Protein AF-A0A3D5CCF5-F1 (afdb_monomer)

Foldseek 3Di:
DWDDPVVVVQQVVQVVDPDDGFDDADAFWRDDDPWAWWFKDDPRDGFWTWTTWGADVVVRTTDTDIDGHPVCPPPPRDIDTDGD

Nearest PDB structures (foldseek):
  5x1k-assembly2_B  TM=9.240E-01  e=2.220E-05  Sphingobium sp. SYK-6
  5x1i-assembly2_B  TM=9.083E-01  e=1.986E-05  Sphingobium sp. SYK-6
  5x1l-assembly2_C  TM=9.045E-01  e=2.220E-05  Sphingobium sp. SYK-6
  1yx2-assembly1_A  TM=7.842E-01  e=5.012E-01  Bacillus subtilis
  3ttg-assembly1_A  TM=7.110E-01  e=9.778E-01  Leptospirillum rubarum

Mean predicted aligned error: 2.15 Å

Structure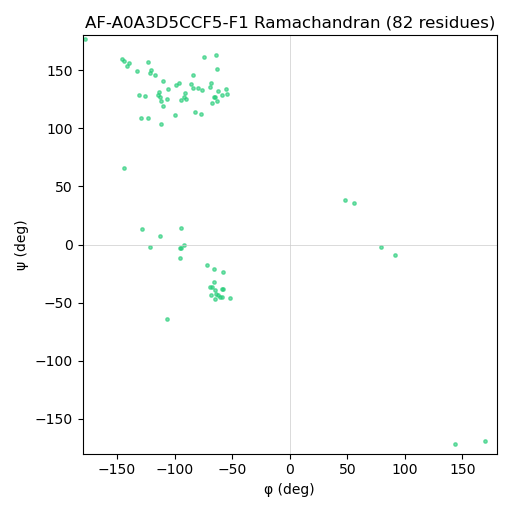 (mmCIF, N/CA/C/O backbone):
data_AF-A0A3D5CCF5-F1
#
_entry.id   AF-A0A3D5CCF5-F1
#
loop_
_atom_site.group_PDB
_atom_site.id
_atom_site.type_symbol
_atom_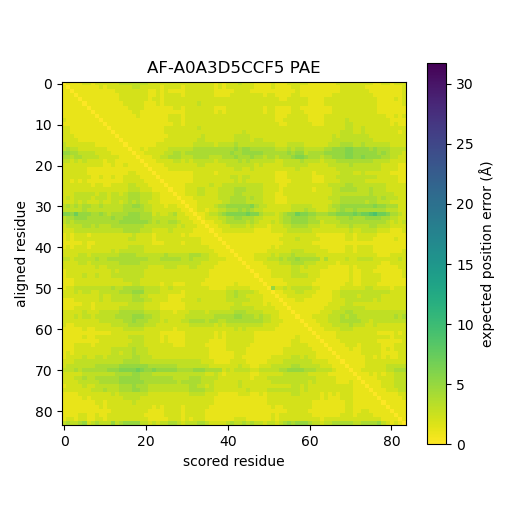site.label_atom_id
_atom_site.label_alt_id
_atom_site.label_comp_id
_atom_site.label_asym_id
_atom_site.label_entity_id
_atom_site.label_seq_id
_atom_site.pdbx_PDB_ins_code
_atom_site.Cartn_x
_atom_site.Cartn_y
_atom_site.Cartn_z
_atom_site.occupancy
_atom_site.B_iso_or_equiv
_atom_site.auth_seq_id
_atom_site.auth_comp_id
_atom_site.auth_asym_id
_atom_site.auth_atom_id
_atom_site.pdbx_PDB_model_num
ATOM 1 N N . LEU A 1 1 ? 2.418 2.500 -8.790 1.00 97.81 1 LEU A N 1
ATOM 2 C CA . LEU A 1 1 ? 1.133 1.773 -8.714 1.00 97.81 1 LEU A CA 1
ATOM 3 C C . LEU A 1 1 ? 0.071 2.731 -8.203 1.00 97.81 1 LEU A C 1
ATOM 5 O O . LEU A 1 1 ? 0.333 3.377 -7.196 1.00 97.81 1 LEU A O 1
ATOM 9 N N . ILE A 1 2 ? -1.069 2.854 -8.882 1.00 98.38 2 ILE A N 1
ATOM 10 C CA . ILE A 1 2 ? -2.247 3.573 -8.368 1.00 98.38 2 ILE A CA 1
ATOM 11 C C . ILE A 1 2 ? -3.133 2.523 -7.705 1.00 98.38 2 ILE A C 1
ATOM 13 O O . ILE A 1 2 ? -3.435 1.511 -8.330 1.00 98.38 2 ILE A O 1
ATOM 17 N N . TRP A 1 3 ? -3.474 2.719 -6.436 1.00 98.50 3 TRP A N 1
ATOM 18 C CA . TRP A 1 3 ? -4.254 1.746 -5.679 1.00 98.50 3 TRP A CA 1
ATOM 19 C C . TRP A 1 3 ? -5.742 1.948 -5.946 1.00 98.50 3 TRP A C 1
ATOM 21 O O . TRP A 1 3 ? -6.198 3.079 -6.124 1.00 98.50 3 TRP A O 1
ATOM 31 N N . ASN A 1 4 ? -6.497 0.851 -5.951 1.00 98.56 4 ASN A N 1
ATOM 32 C CA . ASN A 1 4 ? -7.940 0.905 -6.120 1.00 98.56 4 ASN A CA 1
ATOM 33 C C . ASN A 1 4 ? -8.584 1.630 -4.911 1.00 98.56 4 ASN A C 1
ATOM 35 O O . ASN A 1 4 ? -8.313 1.261 -3.763 1.00 98.56 4 ASN A O 1
ATOM 39 N N . PRO A 1 5 ? -9.416 2.666 -5.130 1.00 98.31 5 PRO A N 1
ATOM 40 C CA . PRO A 1 5 ? -10.014 3.437 -4.042 1.00 98.31 5 PRO A CA 1
ATOM 41 C C . PRO A 1 5 ? -10.987 2.620 -3.183 1.00 98.31 5 PRO A C 1
ATOM 43 O O . PRO A 1 5 ? -11.062 2.862 -1.977 1.00 98.31 5 PRO A O 1
ATOM 46 N N . ASP A 1 6 ? -11.690 1.644 -3.761 1.00 98.69 6 ASP A N 1
ATOM 47 C CA . ASP A 1 6 ? -12.622 0.785 -3.028 1.00 98.69 6 ASP A CA 1
ATOM 48 C C . ASP A 1 6 ? -11.873 -0.150 -2.073 1.00 98.69 6 ASP A C 1
ATOM 50 O O . ASP A 1 6 ? -12.314 -0.345 -0.938 1.00 98.69 6 ASP A O 1
ATOM 54 N N . ASP A 1 7 ? -10.700 -0.648 -2.476 1.00 98.62 7 ASP A N 1
AT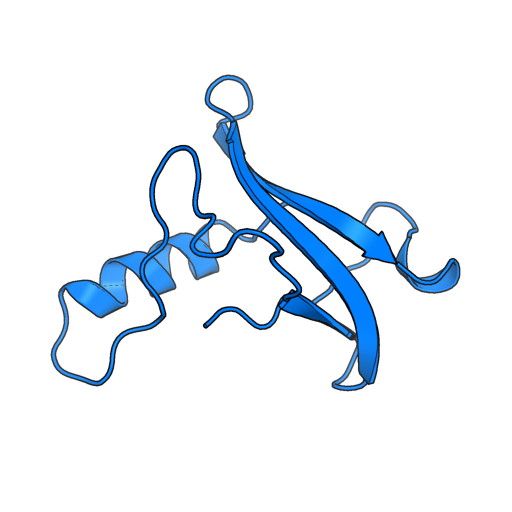OM 55 C CA . ASP A 1 7 ? -9.838 -1.478 -1.625 1.00 98.62 7 ASP A CA 1
ATOM 56 C C . ASP A 1 7 ? -9.240 -0.664 -0.471 1.00 98.62 7 ASP A C 1
ATOM 58 O O . ASP A 1 7 ? -9.253 -1.099 0.684 1.00 98.62 7 ASP A O 1
ATOM 62 N N . VAL A 1 8 ? -8.774 0.560 -0.748 1.00 98.38 8 VAL A N 1
ATOM 63 C CA . VAL A 1 8 ? -8.273 1.478 0.290 1.00 98.38 8 VAL A CA 1
ATOM 64 C C . VAL A 1 8 ? -9.390 1.837 1.277 1.00 98.38 8 VAL A C 1
ATOM 66 O O . VAL A 1 8 ? -9.177 1.818 2.494 1.00 98.38 8 VAL A O 1
ATOM 69 N N . ALA A 1 9 ? -10.596 2.119 0.778 1.00 98.19 9 ALA A N 1
ATOM 70 C CA . ALA A 1 9 ? -11.764 2.389 1.607 1.00 98.19 9 ALA A CA 1
ATOM 71 C C . ALA A 1 9 ? -12.183 1.160 2.427 1.00 98.19 9 ALA A C 1
ATOM 73 O O . ALA A 1 9 ? -12.540 1.303 3.596 1.00 98.19 9 ALA A O 1
ATOM 74 N N . ALA A 1 10 ? -12.116 -0.045 1.855 1.00 98.44 10 ALA A N 1
ATOM 75 C CA . ALA A 1 10 ? -12.396 -1.289 2.563 1.00 98.44 10 ALA A CA 1
ATOM 76 C C . ALA A 1 10 ? -11.387 -1.545 3.692 1.00 98.44 10 ALA A C 1
ATOM 78 O O . ALA A 1 10 ? -11.798 -1.884 4.804 1.00 98.44 10 ALA A O 1
ATOM 79 N N . ALA A 1 11 ? -10.094 -1.305 3.451 1.00 98.12 11 ALA A N 1
ATOM 80 C CA . ALA A 1 11 ? -9.061 -1.418 4.475 1.00 98.12 11 ALA A CA 1
ATOM 81 C C . ALA A 1 11 ? -9.313 -0.450 5.644 1.00 98.12 11 ALA A C 1
ATOM 83 O O . ALA A 1 11 ? -9.280 -0.868 6.800 1.00 98.12 11 ALA A O 1
ATOM 84 N N . GLN A 1 12 ? -9.648 0.814 5.363 1.00 97.75 12 GLN A N 1
ATOM 85 C CA . GLN A 1 12 ? -10.005 1.792 6.400 1.00 97.75 12 GLN A CA 1
ATOM 86 C C . GLN A 1 12 ? -11.287 1.418 7.148 1.00 97.75 12 GLN A C 1
ATOM 88 O O . GLN A 1 12 ? -11.317 1.436 8.377 1.00 97.75 12 GLN A O 1
ATOM 93 N N . ARG A 1 13 ? -12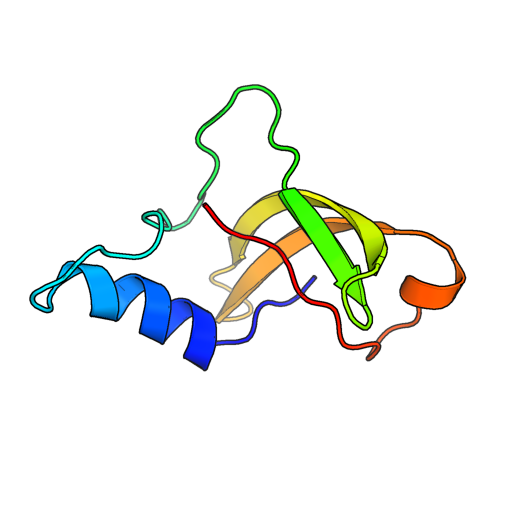.344 1.040 6.420 1.00 98.44 13 ARG A N 1
ATOM 94 C CA . ARG A 1 13 ? -13.629 0.635 7.003 1.00 98.44 13 ARG A CA 1
ATOM 95 C C . ARG A 1 13 ? -13.466 -0.543 7.962 1.00 98.44 13 ARG A C 1
ATOM 97 O O . ARG A 1 13 ? -14.078 -0.526 9.025 1.00 98.44 13 ARG A O 1
ATOM 104 N N . SER A 1 14 ? -12.592 -1.501 7.636 1.00 98.38 14 SER A N 1
ATOM 105 C CA . SER A 1 14 ? -12.341 -2.679 8.478 1.00 98.38 14 SER A CA 1
ATOM 106 C C . SER A 1 14 ? -11.879 -2.338 9.901 1.00 98.38 14 SER A C 1
ATOM 108 O O . SER A 1 14 ? -12.090 -3.126 10.815 1.00 98.38 14 SER A O 1
ATOM 110 N N . LEU A 1 15 ? -11.301 -1.150 10.120 1.00 98.19 15 LEU A N 1
ATOM 111 C CA . LEU A 1 15 ? -10.871 -0.677 11.442 1.00 98.19 15 LEU A CA 1
ATOM 112 C C . LEU A 1 15 ? -12.046 -0.305 12.359 1.00 98.19 15 LEU A C 1
ATOM 114 O O . LEU A 1 15 ? -11.860 -0.162 13.566 1.00 98.19 15 LEU A O 1
ATOM 118 N N . LEU A 1 16 ? -13.235 -0.100 11.787 1.00 98.31 16 LEU A N 1
ATOM 119 C CA . LEU A 1 16 ? -14.440 0.377 12.469 1.00 98.31 16 LEU A CA 1
ATOM 120 C C . LEU A 1 16 ? -15.544 -0.690 12.535 1.00 98.31 16 LEU A C 1
ATOM 122 O O . LEU A 1 16 ? -16.661 -0.399 12.961 1.00 98.31 16 LEU A O 1
ATOM 126 N N . GLU A 1 17 ? -15.240 -1.921 12.129 1.00 97.81 17 GLU A N 1
ATOM 127 C CA . GLU A 1 17 ? -16.162 -3.055 12.118 1.00 97.81 17 GLU A CA 1
ATOM 128 C C . GLU A 1 17 ? -15.617 -4.189 13.012 1.00 97.81 17 GLU A C 1
ATOM 130 O O . GLU A 1 17 ? -14.402 -4.323 13.169 1.00 97.81 17 GLU A O 1
ATOM 135 N N . PRO A 1 18 ? -16.473 -5.021 13.637 1.00 98.12 18 PRO A N 1
ATOM 136 C CA . PRO A 1 18 ? -16.002 -6.17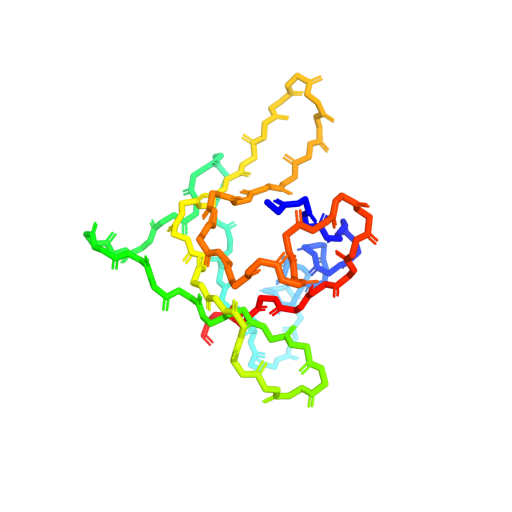1 14.405 1.00 98.12 18 PRO A CA 1
ATOM 137 C C . PRO A 1 18 ? -15.242 -7.178 13.527 1.00 98.12 18 PRO A C 1
ATOM 139 O O . PRO A 1 18 ? -15.748 -7.600 12.490 1.00 98.12 18 PRO A O 1
ATOM 142 N N . GLY A 1 19 ? -14.068 -7.633 13.974 1.00 97.38 19 GLY A N 1
ATOM 143 C CA . GLY A 1 19 ? -13.259 -8.626 13.261 1.00 97.38 19 GLY A CA 1
ATOM 144 C C . GLY A 1 19 ? -11.759 -8.360 13.377 1.00 97.38 19 GLY A C 1
ATOM 145 O O . GLY A 1 19 ? -11.334 -7.503 14.151 1.00 97.38 19 GLY A O 1
ATOM 146 N N . LEU A 1 20 ? -10.954 -9.114 12.620 1.00 97.69 20 LEU A N 1
ATOM 147 C CA . LEU A 1 20 ? -9.539 -8.797 12.412 1.00 97.69 20 LEU A CA 1
ATOM 148 C C . LEU A 1 20 ? -9.446 -7.748 11.289 1.00 97.69 20 LEU A C 1
ATOM 150 O O . LEU A 1 20 ? -9.808 -8.078 10.157 1.00 97.69 20 LEU A O 1
ATOM 154 N N . PRO A 1 21 ? -8.994 -6.512 11.564 1.00 98.00 21 PRO A N 1
ATOM 155 C CA . PRO A 1 21 ? -8.898 -5.483 10.538 1.00 98.00 21 PRO A CA 1
ATOM 156 C C . PRO A 1 21 ? -7.720 -5.723 9.590 1.00 98.00 21 PRO A C 1
ATOM 158 O O . PRO A 1 21 ? -6.745 -6.398 9.931 1.00 98.00 21 PRO A O 1
ATOM 161 N N . ALA A 1 22 ? -7.776 -5.083 8.423 1.00 98.19 22 ALA A N 1
ATOM 162 C CA . ALA A 1 22 ? -6.606 -4.910 7.575 1.00 98.19 22 ALA A CA 1
ATOM 163 C C .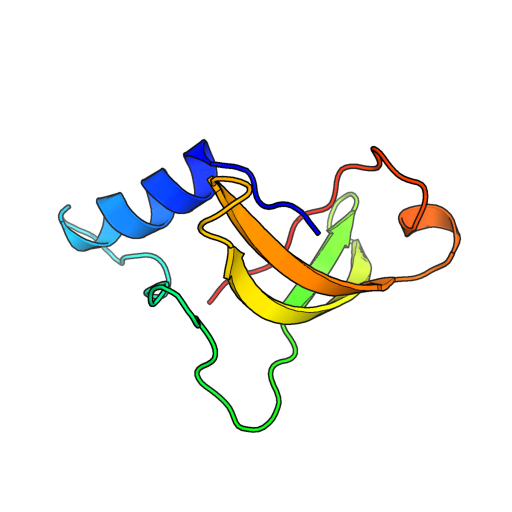 ALA A 1 22 ? -5.545 -4.042 8.277 1.00 98.19 22 ALA A C 1
ATOM 165 O O . ALA A 1 22 ? -5.821 -3.300 9.227 1.00 98.19 22 ALA A O 1
ATOM 166 N N . LYS A 1 23 ? -4.307 -4.088 7.779 1.00 97.75 23 LYS A N 1
ATOM 167 C CA . LYS A 1 23 ? -3.241 -3.207 8.263 1.00 97.75 23 LYS A CA 1
ATOM 168 C C . LYS A 1 23 ? -3.633 -1.734 8.066 1.00 97.75 23 LYS A C 1
ATOM 170 O O . LYS A 1 23 ? -3.965 -1.316 6.960 1.00 97.75 23 LYS A O 1
ATOM 175 N N . TYR A 1 24 ? -3.529 -0.930 9.130 1.00 97.56 24 TYR A N 1
ATOM 176 C CA . TYR A 1 24 ? -3.794 0.516 9.074 1.00 97.56 24 TYR A CA 1
ATOM 177 C C . TYR A 1 24 ? -2.954 1.209 7.988 1.00 97.56 24 TYR A C 1
ATOM 179 O O . TYR A 1 24 ? -1.726 1.044 7.966 1.00 97.56 24 TYR A O 1
ATOM 187 N N . ILE A 1 25 ? -3.627 1.993 7.138 1.00 97.94 25 ILE A N 1
ATOM 188 C CA . ILE A 1 25 ? -3.040 2.864 6.113 1.00 97.94 25 ILE A CA 1
ATOM 189 C C . ILE A 1 25 ? -3.017 4.291 6.666 1.00 97.94 25 ILE A C 1
ATOM 191 O O . ILE A 1 25 ? -4.067 4.904 6.837 1.00 97.94 25 ILE A O 1
ATOM 195 N N . ASP A 1 26 ? -1.829 4.827 6.939 1.00 96.62 26 ASP A N 1
ATOM 196 C CA . ASP A 1 26 ? -1.703 6.202 7.422 1.00 96.62 26 ASP A CA 1
ATOM 197 C C . ASP A 1 26 ? -1.655 7.205 6.264 1.00 96.62 26 ASP A C 1
ATOM 199 O O . ASP A 1 26 ? -0.982 6.982 5.252 1.00 96.62 26 ASP A O 1
ATOM 203 N N . PHE A 1 27 ? -2.354 8.329 6.414 1.00 96.25 27 PHE A N 1
ATOM 204 C CA . PHE A 1 27 ? -2.378 9.404 5.425 1.00 96.25 27 PHE A CA 1
ATOM 205 C C . PHE A 1 27 ? -1.538 10.592 5.923 1.00 96.25 27 PHE A C 1
ATOM 207 O O . PHE A 1 27 ? -1.706 11.020 7.061 1.00 96.25 27 PHE A O 1
ATOM 214 N N . PRO A 1 28 ? -0.664 11.186 5.086 1.00 96.38 28 PRO A N 1
ATOM 215 C CA . PRO A 1 28 ? -0.459 10.890 3.668 1.00 96.38 28 PRO A CA 1
ATOM 216 C C . PRO A 1 28 ? 0.635 9.842 3.402 1.00 96.38 28 PRO A C 1
ATOM 218 O O . PRO A 1 28 ? 0.918 9.562 2.242 1.00 96.38 28 PRO A O 1
ATOM 221 N N . LYS A 1 29 ? 1.295 9.299 4.430 1.00 95.94 29 LYS A N 1
ATOM 222 C CA . LYS A 1 29 ? 2.474 8.434 4.285 1.00 95.94 29 LYS A CA 1
ATOM 223 C C . LYS A 1 29 ? 2.284 7.146 5.077 1.00 95.94 29 LYS A C 1
ATOM 225 O O . LYS A 1 29 ? 2.394 7.162 6.295 1.00 95.94 29 LYS A O 1
ATOM 230 N N . ALA A 1 30 ? 2.093 6.024 4.391 1.00 96.81 30 ALA A N 1
ATOM 231 C CA . ALA A 1 30 ? 1.712 4.768 5.038 1.00 96.81 30 ALA A CA 1
ATOM 232 C C . ALA A 1 30 ? 2.894 3.844 5.378 1.00 96.81 30 ALA A C 1
ATOM 234 O O . ALA A 1 30 ? 2.689 2.668 5.681 1.00 96.81 30 ALA A O 1
ATOM 235 N N . ARG A 1 31 ? 4.138 4.343 5.336 1.00 93.75 31 ARG A N 1
ATOM 236 C CA . ARG A 1 31 ? 5.311 3.532 5.689 1.00 93.75 31 ARG A CA 1
ATOM 237 C C . ARG A 1 31 ? 5.346 3.210 7.179 1.00 93.75 31 ARG A C 1
ATOM 239 O O . ARG A 1 31 ? 5.199 4.098 8.009 1.00 93.75 31 ARG A O 1
ATOM 246 N N . TYR A 1 32 ? 5.651 1.958 7.510 1.00 94.06 32 TYR A N 1
ATOM 247 C CA . TYR A 1 32 ? 5.806 1.486 8.897 1.00 94.06 32 TYR A CA 1
ATOM 248 C C . TYR A 1 32 ? 7.126 0.739 9.151 1.00 94.06 32 TYR A C 1
ATOM 250 O O . TYR A 1 32 ? 7.299 0.106 10.189 1.00 94.06 32 TYR A O 1
ATOM 258 N N . GLY A 1 33 ? 8.075 0.827 8.218 1.00 91.50 33 GLY A N 1
ATOM 259 C CA . GLY A 1 33 ? 9.418 0.268 8.348 1.00 91.50 33 GLY A CA 1
ATOM 260 C C . GLY A 1 33 ? 10.466 1.160 7.685 1.00 91.50 33 GLY A C 1
ATOM 261 O O . GLY A 1 33 ? 10.150 1.959 6.796 1.00 91.50 33 GLY A O 1
ATOM 262 N N . LEU A 1 34 ? 11.730 1.014 8.108 1.00 92.12 34 LEU A N 1
ATOM 263 C CA . LEU A 1 34 ? 12.857 1.703 7.465 1.00 92.12 34 LEU A CA 1
ATOM 264 C C . LEU A 1 34 ? 12.945 1.312 5.988 1.00 92.12 34 LEU A C 1
ATOM 266 O O . LEU A 1 34 ? 13.046 2.181 5.127 1.00 92.12 34 LEU A O 1
ATOM 270 N N . TYR A 1 35 ? 12.823 0.014 5.715 1.00 93.06 35 TYR A N 1
ATOM 271 C CA . TYR A 1 35 ? 12.634 -0.550 4.387 1.00 93.06 35 TYR A CA 1
ATOM 272 C C . TYR A 1 35 ? 11.257 -1.190 4.339 1.00 93.06 35 TYR A C 1
ATOM 274 O O . TYR A 1 35 ? 10.909 -1.977 5.216 1.00 93.06 35 TYR A O 1
ATOM 282 N N . GLN A 1 36 ? 10.481 -0.826 3.331 1.00 94.56 36 GLN A N 1
ATOM 283 C CA . GLN A 1 36 ? 9.172 -1.401 3.084 1.00 94.56 36 GLN A CA 1
ATOM 284 C C . GLN A 1 36 ? 9.247 -2.176 1.777 1.00 94.56 36 GLN A C 1
ATOM 286 O O . GLN A 1 36 ? 9.846 -1.702 0.812 1.00 94.56 36 GLN A O 1
ATOM 291 N N . VAL A 1 37 ? 8.749 -3.408 1.830 1.00 97.06 37 VAL A N 1
ATOM 292 C CA . VAL A 1 37 ? 8.986 -4.458 0.838 1.00 97.06 37 VAL A CA 1
ATOM 293 C C . VAL A 1 37 ? 7.718 -5.292 0.685 1.00 97.06 37 VAL A C 1
ATOM 295 O O . VAL A 1 37 ? 7.666 -6.461 1.057 1.00 97.06 37 VAL A O 1
ATOM 298 N N . ASP A 1 38 ? 6.669 -4.661 0.168 1.00 98.19 38 ASP A N 1
ATOM 299 C CA . ASP A 1 38 ? 5.382 -5.320 -0.033 1.00 98.19 38 ASP A CA 1
ATOM 300 C C . ASP A 1 38 ? 5.396 -6.084 -1.361 1.00 98.19 38 ASP A C 1
ATOM 302 O O . ASP A 1 38 ? 5.860 -5.572 -2.385 1.00 98.19 38 ASP A O 1
ATOM 306 N N . ARG A 1 39 ? 4.900 -7.324 -1.358 1.00 98.56 39 ARG A N 1
ATOM 307 C CA . ARG A 1 39 ? 4.863 -8.169 -2.562 1.00 98.56 39 ARG A CA 1
ATOM 308 C C . ARG A 1 39 ? 3.876 -7.599 -3.576 1.00 98.56 39 ARG A C 1
ATOM 310 O O . ARG A 1 39 ? 2.776 -7.194 -3.201 1.00 98.56 39 ARG A O 1
ATOM 317 N N . VAL A 1 40 ? 4.249 -7.618 -4.853 1.00 98.81 40 VAL A N 1
ATOM 318 C CA . VAL A 1 40 ? 3.357 -7.295 -5.974 1.00 98.81 40 VAL A CA 1
ATOM 319 C C . VAL A 1 40 ? 3.126 -8.558 -6.789 1.00 98.81 40 VAL A C 1
ATOM 321 O O . VAL A 1 40 ? 4.095 -9.203 -7.191 1.00 98.81 40 VAL A O 1
ATOM 324 N N . LEU A 1 41 ? 1.861 -8.905 -7.022 1.00 98.75 41 LEU A N 1
ATOM 325 C CA . LEU A 1 41 ? 1.442 -10.169 -7.616 1.00 98.75 41 LEU A CA 1
ATOM 326 C C . LEU A 1 41 ? 0.631 -9.979 -8.904 1.00 98.75 41 LEU A C 1
ATOM 328 O O . LEU A 1 41 ? -0.165 -9.046 -9.005 1.00 98.75 41 LEU A O 1
ATOM 332 N N . ILE A 1 42 ? 0.767 -10.932 -9.828 1.00 98.38 42 ILE A N 1
ATOM 333 C CA . ILE A 1 42 ? -0.190 -11.217 -10.912 1.00 98.38 42 ILE A CA 1
ATOM 334 C C . ILE A 1 42 ? -0.540 -12.701 -10.818 1.00 98.38 42 ILE A C 1
ATOM 336 O O . ILE A 1 42 ? 0.360 -13.537 -10.731 1.00 98.38 42 ILE A O 1
ATOM 340 N N . ASP A 1 43 ? -1.832 -13.037 -10.778 1.00 96.44 43 ASP A N 1
ATOM 341 C CA . ASP A 1 43 ? -2.319 -14.423 -10.676 1.00 96.44 43 ASP A CA 1
ATOM 342 C C . ASP A 1 43 ? -1.614 -15.244 -9.575 1.00 96.44 43 ASP A C 1
ATOM 344 O O . ASP A 1 43 ? -1.271 -16.413 -9.752 1.00 96.44 43 ASP A O 1
ATOM 348 N N . GLY A 1 44 ? -1.331 -14.604 -8.434 1.00 96.75 44 GLY A N 1
ATOM 349 C CA . GLY A 1 44 ? -0.652 -15.213 -7.284 1.00 96.75 44 GLY A CA 1
ATOM 350 C C . GLY A 1 44 ? 0.875 -15.346 -7.390 1.00 96.75 44 GLY A C 1
ATOM 351 O O . GLY A 1 44 ? 1.502 -15.775 -6.421 1.00 96.75 44 GLY A O 1
ATOM 352 N N . HIS A 1 45 ? 1.485 -14.958 -8.511 1.00 97.94 45 HIS A N 1
ATOM 353 C CA . HIS A 1 45 ? 2.932 -15.011 -8.732 1.00 97.94 45 HIS A CA 1
ATOM 354 C C . HIS A 1 45 ? 3.592 -13.664 -8.439 1.00 97.94 45 HIS A C 1
ATOM 356 O O . HIS A 1 45 ? 3.065 -12.625 -8.826 1.00 97.94 45 HIS A O 1
ATOM 362 N N . ASP A 1 46 ? 4.762 -13.678 -7.795 1.00 98.44 46 ASP A N 1
ATOM 363 C CA . ASP A 1 46 ? 5.544 -12.468 -7.528 1.00 98.44 46 ASP A CA 1
ATOM 364 C C . ASP A 1 46 ? 6.089 -11.849 -8.819 1.00 98.44 46 ASP A C 1
ATOM 366 O O . ASP A 1 46 ? 6.857 -12.473 -9.551 1.00 98.44 46 ASP A O 1
ATOM 370 N N . VAL A 1 47 ? 5.726 -10.590 -9.061 1.00 98.56 47 VAL A N 1
ATOM 371 C CA . VAL A 1 47 ? 6.156 -9.799 -10.225 1.00 98.56 47 VAL A CA 1
ATOM 372 C C . VAL A 1 47 ? 6.891 -8.518 -9.834 1.00 98.56 47 VAL A C 1
ATOM 374 O O . VAL A 1 47 ? 7.347 -7.773 -10.702 1.00 98.56 47 VAL A O 1
ATOM 377 N N . GLY A 1 48 ? 7.031 -8.236 -8.539 1.00 98.44 48 GLY A N 1
ATOM 378 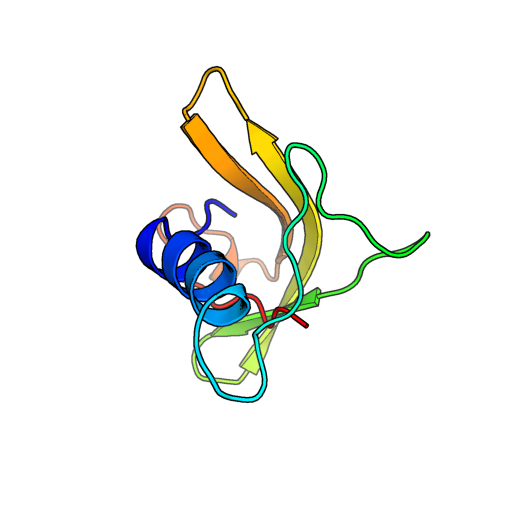C CA . GLY A 1 48 ? 7.761 -7.063 -8.083 1.00 98.44 48 GLY A CA 1
ATOM 379 C C . GLY A 1 48 ? 7.609 -6.752 -6.602 1.00 98.44 48 GLY A C 1
ATOM 380 O O . GLY A 1 48 ? 7.089 -7.545 -5.817 1.00 98.44 48 GLY A O 1
ATOM 381 N N . ILE A 1 49 ? 8.090 -5.565 -6.240 1.00 98.50 49 ILE A N 1
ATOM 382 C CA . ILE A 1 49 ? 8.099 -5.047 -4.872 1.00 98.50 49 ILE A CA 1
ATOM 383 C C . ILE A 1 49 ? 7.529 -3.629 -4.874 1.00 98.50 49 ILE A C 1
ATOM 385 O O . ILE A 1 49 ? 7.983 -2.773 -5.638 1.00 98.50 49 ILE A O 1
ATOM 389 N N . SER A 1 50 ? 6.555 -3.381 -4.001 1.00 98.31 50 SER A N 1
ATOM 390 C CA . SER A 1 50 ? 6.041 -2.057 -3.661 1.00 98.31 50 SER A CA 1
ATOM 391 C C . SER A 1 50 ? 6.812 -1.523 -2.453 1.00 98.31 50 SER A C 1
ATOM 393 O O . SER A 1 50 ? 6.941 -2.194 -1.430 1.00 98.31 50 SER A O 1
ATOM 395 N N . HIS A 1 51 ? 7.351 -0.313 -2.591 1.00 96.69 51 HIS A N 1
ATOM 396 C CA . HIS A 1 51 ? 8.293 0.275 -1.640 1.00 96.69 51 HIS A CA 1
ATOM 397 C C . HIS A 1 51 ? 7.657 1.370 -0.800 1.00 96.69 51 HIS A C 1
ATOM 399 O O . HIS A 1 51 ? 7.618 1.292 0.418 1.00 96.69 51 HIS A O 1
ATOM 405 N N . ASP A 1 52 ? 7.239 2.461 -1.431 1.00 95.56 52 ASP A N 1
ATOM 406 C CA . ASP A 1 52 ? 6.866 3.682 -0.726 1.00 95.56 52 ASP A CA 1
ATOM 407 C C . ASP A 1 52 ? 5.442 4.072 -1.085 1.00 95.56 52 ASP A C 1
ATOM 409 O O . ASP A 1 52 ? 5.205 4.467 -2.223 1.00 95.56 52 ASP A O 1
ATOM 413 N N . ALA A 1 53 ? 4.520 3.919 -0.132 1.00 97.25 53 ALA A N 1
ATOM 414 C CA . ALA A 1 53 ? 3.088 4.105 -0.321 1.00 97.25 53 ALA A CA 1
ATOM 415 C C . ALA A 1 53 ? 2.562 5.350 0.407 1.00 97.25 53 ALA A C 1
ATOM 417 O O . ALA A 1 53 ? 2.958 5.657 1.539 1.00 97.25 53 ALA A O 1
ATOM 418 N N . GLY A 1 54 ? 1.641 6.061 -0.235 1.00 97.69 54 GLY A N 1
ATOM 419 C CA . GLY A 1 54 ? 1.040 7.261 0.321 1.00 97.69 54 GLY A CA 1
ATOM 420 C C . GLY A 1 54 ? -0.036 7.882 -0.559 1.00 97.69 54 GLY A C 1
ATOM 421 O O . GLY A 1 54 ? -0.303 7.445 -1.675 1.00 97.69 54 GLY A O 1
ATOM 422 N N . TYR A 1 55 ? -0.642 8.936 -0.032 1.00 98.31 55 TYR A N 1
ATOM 423 C CA . TYR A 1 55 ? -1.681 9.708 -0.693 1.00 9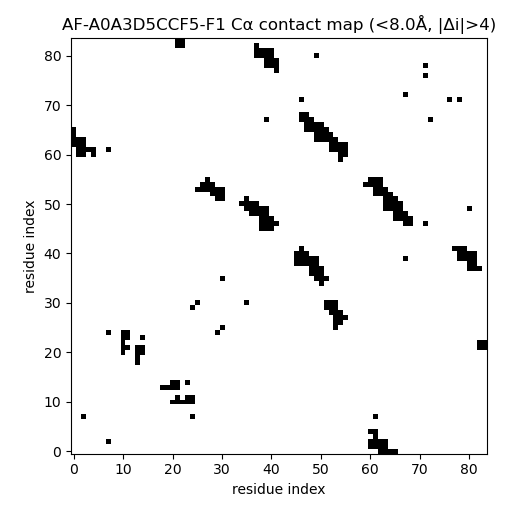8.31 55 TYR A CA 1
ATOM 424 C C . TYR A 1 55 ? -1.118 10.976 -1.331 1.00 98.31 55 TYR A C 1
ATOM 426 O O . TYR A 1 55 ? -0.329 11.699 -0.719 1.00 98.31 55 TYR A O 1
ATOM 434 N N . ILE A 1 56 ? -1.567 11.270 -2.549 1.00 97.94 56 ILE A N 1
ATOM 435 C CA . ILE A 1 56 ? -1.190 12.458 -3.312 1.00 97.94 56 ILE A CA 1
ATOM 436 C C . ILE A 1 56 ? -2.415 13.367 -3.419 1.00 97.94 56 ILE A C 1
ATOM 438 O O . ILE A 1 56 ? -3.307 13.121 -4.224 1.00 97.94 56 ILE A O 1
ATOM 442 N N . THR A 1 57 ? -2.447 14.447 -2.634 1.00 97.00 57 THR A N 1
ATOM 443 C CA . THR A 1 57 ? -3.616 15.343 -2.532 1.00 97.00 57 THR A CA 1
ATOM 444 C C . THR A 1 57 ? -4.039 15.973 -3.856 1.00 97.00 57 THR A C 1
ATOM 446 O O . THR A 1 57 ? -5.234 16.105 -4.098 1.00 97.00 57 THR A O 1
ATOM 449 N N . ASN A 1 58 ? -3.086 16.356 -4.709 1.00 97.12 58 ASN A N 1
ATOM 450 C CA . ASN A 1 58 ? -3.396 17.039 -5.970 1.00 97.12 58 ASN A CA 1
ATOM 451 C C . ASN A 1 58 ? -4.130 16.129 -6.963 1.00 97.12 58 ASN A C 1
ATOM 453 O O . ASN A 1 58 ? -5.023 16.592 -7.660 1.00 97.12 58 ASN A O 1
ATOM 457 N N . GLU A 1 59 ? -3.770 14.845 -6.985 1.00 96.94 59 GLU A N 1
ATOM 458 C CA . GLU A 1 59 ? -4.352 13.836 -7.879 1.00 96.94 59 GLU A CA 1
ATOM 459 C C . GLU A 1 59 ? -5.487 13.049 -7.211 1.00 96.94 59 GLU A C 1
ATOM 461 O O . GLU A 1 59 ? -6.210 12.313 -7.870 1.00 96.94 59 GLU A O 1
ATOM 466 N N . GLN A 1 60 ? -5.641 13.191 -5.891 1.00 97.12 60 GLN A N 1
ATOM 467 C CA . GLN A 1 60 ? -6.607 12.461 -5.070 1.00 97.12 60 GLN A CA 1
ATOM 468 C C . GLN A 1 60 ? -6.480 10.935 -5.187 1.00 97.12 60 GLN A C 1
ATOM 470 O O . GLN A 1 60 ? -7.466 10.205 -5.111 1.00 97.12 60 GLN A O 1
ATOM 475 N N . VAL A 1 61 ? -5.245 10.443 -5.322 1.00 98.00 61 VAL A N 1
ATOM 476 C CA . VAL A 1 61 ? -4.944 9.009 -5.424 1.00 98.00 61 VAL A CA 1
ATOM 477 C C . VAL A 1 61 ? -4.090 8.530 -4.262 1.00 98.00 61 VAL A C 1
ATOM 479 O O . VAL A 1 61 ? -3.199 9.238 -3.783 1.00 98.00 61 VAL A O 1
ATOM 482 N N . PHE A 1 62 ? -4.327 7.291 -3.843 1.00 98.50 62 PHE A N 1
ATOM 483 C CA . PHE A 1 62 ? -3.369 6.537 -3.047 1.00 98.50 62 PHE A CA 1
ATOM 484 C C . PHE A 1 62 ? -2.476 5.737 -3.998 1.00 98.50 62 PHE A C 1
ATOM 486 O O . PHE A 1 62 ? -2.964 5.089 -4.924 1.00 98.50 62 PHE A O 1
ATOM 493 N N . ALA A 1 63 ? -1.164 5.825 -3.827 1.00 98.25 63 ALA A N 1
ATOM 494 C CA . ALA A 1 63 ? -0.207 5.260 -4.762 1.00 98.25 63 ALA A CA 1
ATOM 495 C C . ALA A 1 63 ? 1.039 4.748 -4.047 1.00 98.25 63 ALA A C 1
ATOM 497 O O . ALA A 1 63 ? 1.363 5.179 -2.941 1.00 98.25 63 ALA A O 1
ATOM 498 N N . SER A 1 64 ? 1.776 3.864 -4.716 1.00 98.19 64 SER A N 1
ATOM 499 C CA . SER A 1 64 ? 3.107 3.456 -4.278 1.00 98.19 64 SER A CA 1
ATOM 500 C C . SER A 1 64 ? 4.156 3.473 -5.388 1.00 98.19 64 SER A C 1
ATOM 502 O O . SER A 1 64 ? 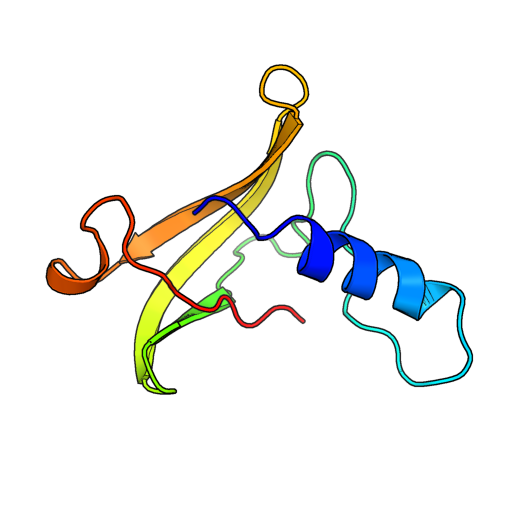3.855 3.239 -6.564 1.00 98.19 64 SER A O 1
ATOM 504 N N . LEU A 1 65 ? 5.409 3.740 -5.011 1.00 97.94 65 LEU A N 1
ATOM 505 C CA . LEU A 1 65 ? 6.582 3.487 -5.851 1.00 97.94 65 LEU A CA 1
ATOM 506 C C . LEU A 1 65 ? 6.891 1.991 -5.842 1.00 97.94 65 LEU A C 1
ATOM 508 O O . LEU A 1 65 ? 6.941 1.389 -4.772 1.00 97.94 65 LEU A O 1
ATOM 512 N N . ALA A 1 66 ? 7.130 1.403 -7.012 1.00 98.12 66 ALA A N 1
ATOM 513 C CA . ALA A 1 66 ? 7.370 -0.030 -7.144 1.00 98.12 66 ALA A CA 1
ATOM 514 C C . ALA A 1 66 ? 8.452 -0.333 -8.184 1.00 98.12 66 ALA A C 1
ATOM 516 O O . ALA A 1 66 ? 8.656 0.433 -9.126 1.00 98.12 66 ALA A O 1
ATOM 517 N N . SER A 1 67 ? 9.121 -1.470 -8.010 1.00 98.38 67 SER A N 1
ATOM 518 C CA . SER A 1 67 ? 9.991 -2.083 -9.016 1.00 98.38 67 SER A CA 1
ATOM 519 C C . SER A 1 67 ? 9.336 -3.376 -9.482 1.00 98.38 67 SER A C 1
ATOM 521 O O . SER A 1 67 ? 9.046 -4.234 -8.649 1.00 98.38 67 SER A O 1
ATOM 523 N N . LEU A 1 68 ? 9.096 -3.503 -10.786 1.00 98.50 68 LEU A N 1
ATOM 524 C CA . LEU A 1 68 ? 8.377 -4.624 -11.396 1.00 98.50 68 LEU A CA 1
ATOM 525 C C . LEU A 1 68 ? 9.246 -5.301 -12.460 1.00 98.50 68 LEU A C 1
ATOM 527 O O . LEU A 1 68 ? 10.152 -4.675 -13.016 1.00 98.50 68 LEU A O 1
ATOM 531 N N . VAL A 1 69 ? 8.955 -6.565 -12.762 1.00 98.06 69 VAL A N 1
ATOM 532 C CA . VAL A 1 69 ? 9.472 -7.222 -13.971 1.00 98.06 69 VAL A CA 1
ATOM 533 C C . VAL A 1 69 ? 8.926 -6.521 -15.227 1.00 98.06 69 VAL A C 1
ATOM 535 O O . VAL A 1 69 ? 7.822 -5.976 -15.167 1.00 98.06 69 VAL A O 1
ATOM 538 N N . PRO A 1 70 ? 9.657 -6.526 -16.361 1.00 97.12 70 PRO A N 1
ATOM 539 C CA . PRO A 1 70 ? 9.277 -5.762 -17.553 1.00 97.12 70 PRO A CA 1
ATOM 540 C C . PRO A 1 70 ? 7.841 -6.006 -18.028 1.00 97.12 70 PRO A C 1
ATOM 542 O O . PRO A 1 70 ? 7.103 -5.049 -18.230 1.00 97.12 70 PRO A O 1
ATOM 545 N N . ASP A 1 71 ? 7.416 -7.269 -18.100 1.00 94.00 71 ASP A N 1
ATOM 546 C CA . ASP A 1 71 ? 6.084 -7.641 -18.599 1.00 94.00 71 ASP A CA 1
ATOM 547 C C . ASP A 1 71 ? 4.936 -7.149 -17.698 1.00 94.00 71 ASP A C 1
ATOM 549 O O . ASP A 1 71 ? 3.808 -7.004 -18.155 1.00 94.00 71 ASP A O 1
ATOM 553 N N . ALA A 1 72 ? 5.217 -6.862 -16.422 1.00 97.00 72 ALA A N 1
ATOM 554 C CA . ALA A 1 72 ? 4.250 -6.314 -15.469 1.00 97.00 72 ALA A CA 1
ATOM 555 C C . ALA A 1 72 ? 4.298 -4.775 -15.379 1.00 97.00 72 ALA A C 1
ATOM 557 O O . ALA A 1 72 ? 3.527 -4.180 -14.626 1.00 97.00 72 ALA A O 1
ATOM 558 N N . ALA A 1 73 ? 5.222 -4.120 -16.093 1.00 96.88 73 ALA A N 1
ATOM 559 C CA . ALA A 1 73 ? 5.468 -2.680 -15.999 1.00 96.88 73 ALA A CA 1
ATOM 560 C C . ALA A 1 73 ? 4.721 -1.843 -17.054 1.00 96.88 73 ALA A C 1
ATOM 562 O O . ALA A 1 73 ? 4.800 -0.612 -17.014 1.00 96.88 73 ALA A O 1
ATOM 563 N N . GLU A 1 74 ? 3.989 -2.478 -17.972 1.00 97.12 74 GLU A N 1
ATOM 564 C CA . GLU A 1 74 ? 3.175 -1.780 -18.969 1.00 97.12 74 GLU A CA 1
ATOM 565 C C . GLU A 1 74 ? 2.021 -1.006 -18.299 1.00 97.12 74 GLU A C 1
ATOM 567 O O . GLU A 1 74 ? 1.249 -1.591 -17.526 1.00 97.12 74 GLU A O 1
ATOM 572 N N . PRO A 1 75 ? 1.853 0.304 -18.570 1.00 96.94 75 PRO A N 1
ATOM 573 C CA . PRO A 1 75 ? 0.759 1.089 -18.007 1.00 96.94 75 PRO A CA 1
ATOM 574 C C . PRO A 1 75 ? -0.617 0.482 -18.302 1.00 96.94 75 PRO A C 1
ATOM 576 O O . PRO A 1 75 ? -0.927 0.128 -19.436 1.00 96.94 75 PRO A O 1
ATOM 579 N N . GLY A 1 76 ? -1.465 0.410 -17.275 1.00 96.62 76 GLY A N 1
ATOM 580 C CA . GLY A 1 76 ? -2.789 -0.214 -17.362 1.00 96.62 76 GLY A CA 1
ATOM 581 C C . GLY A 1 76 ? -2.808 -1.700 -16.998 1.00 96.62 76 GLY A C 1
ATOM 582 O O . GLY A 1 76 ? -3.891 -2.247 -16.818 1.00 96.62 76 GLY A O 1
ATOM 583 N N . THR A 1 77 ? -1.645 -2.335 -16.822 1.00 97.94 77 THR A N 1
ATOM 584 C CA . THR A 1 77 ? -1.554 -3.681 -16.240 1.00 97.94 77 THR A CA 1
ATOM 585 C C . THR A 1 77 ? -2.060 -3.665 -14.800 1.00 97.94 77 THR A C 1
ATOM 587 O O . THR A 1 77 ? -1.561 -2.903 -13.967 1.00 97.94 77 THR A O 1
ATOM 590 N N . GLU A 1 78 ? -3.049 -4.505 -14.503 1.00 98.19 78 GLU A N 1
ATOM 591 C CA . GLU A 1 78 ? -3.546 -4.691 -13.143 1.00 98.19 78 GLU A CA 1
ATOM 592 C C . GLU A 1 78 ? -2.612 -5.620 -12.359 1.00 98.19 78 GLU A C 1
ATOM 594 O O . GLU A 1 78 ? -2.177 -6.659 -12.855 1.00 98.19 78 GLU A O 1
ATOM 599 N N . VAL A 1 79 ? -2.298 -5.229 -11.126 1.00 98.56 79 VAL A N 1
ATOM 600 C CA . VAL A 1 79 ? -1.463 -5.995 -10.196 1.00 98.56 79 VAL A CA 1
ATOM 601 C C . VAL A 1 79 ? -2.044 -5.898 -8.791 1.00 98.56 79 VAL A C 1
ATOM 603 O O . VAL A 1 79 ? -2.701 -4.914 -8.450 1.00 98.56 79 VAL A O 1
ATOM 606 N N . VAL A 1 80 ? -1.744 -6.879 -7.944 1.00 98.62 80 VAL A N 1
ATOM 607 C CA . VAL A 1 80 ? -2.171 -6.896 -6.540 1.00 98.62 80 VAL A CA 1
ATOM 608 C C . VAL A 1 80 ? -0.980 -6.607 -5.638 1.00 98.62 80 VAL A C 1
ATOM 610 O O . VAL A 1 80 ? 0.022 -7.315 -5.687 1.00 98.62 80 VAL A O 1
ATOM 613 N N . VAL A 1 81 ? -1.088 -5.595 -4.777 1.00 98.50 81 VAL A N 1
ATOM 614 C CA . VAL A 1 81 ? -0.130 -5.386 -3.683 1.00 98.50 81 VAL A CA 1
ATOM 615 C C . VAL A 1 81 ? -0.627 -6.142 -2.456 1.00 98.50 81 VAL A C 1
ATOM 617 O O . VAL A 1 81 ? -1.754 -5.933 -2.013 1.00 98.50 81 VAL A O 1
ATOM 620 N N . VAL A 1 82 ? 0.208 -7.009 -1.886 1.00 98.25 82 VAL A N 1
ATOM 621 C CA . VAL A 1 82 ? -0.090 -7.650 -0.600 1.00 98.25 82 VAL A CA 1
ATOM 622 C C . VAL A 1 82 ? 0.167 -6.635 0.508 1.00 98.25 82 VAL A C 1
ATOM 624 O O . VAL A 1 82 ? 1.313 -6.252 0.734 1.00 98.25 82 VAL A O 1
ATOM 627 N N . TRP A 1 83 ? -0.894 -6.191 1.180 1.00 97.75 83 TRP A N 1
ATOM 628 C CA . TRP A 1 83 ? -0.825 -5.164 2.216 1.00 97.75 83 TRP A CA 1
ATOM 629 C C . TRP A 1 83 ? -1.097 -5.725 3.613 1.00 97.75 83 TRP A C 1
ATOM 631 O O . TRP A 1 83 ? -2.218 -6.156 3.894 1.00 97.75 83 TRP A O 1
ATOM 641 N N . GLY A 1 84 ? -0.105 -5.601 4.503 1.00 94.50 84 GLY A N 1
ATOM 642 C CA . GLY A 1 84 ? -0.207 -6.034 5.901 1.00 94.50 84 GLY A CA 1
ATOM 643 C C . GLY A 1 84 ? 0.235 -7.463 6.156 1.00 94.50 84 GLY A C 1
ATOM 644 O O . GLY A 1 84 ? -0.182 -8.364 5.399 1.00 94.50 84 GLY A O 1
#

Sequence (84 aa):
LIWNPDDVAAAQRSLLEPGLPAKYIDFPKARYGLYQVDRVLIDGHDVGISHDAGYITNEQVFASLASLVPDAAEPGTEVVVVWG

Solvent-accessible surface area (backbone atoms only — not comparable to full-atom values): 5106 Å² total; per-residue (Å²): 84,80,54,61,65,68,60,54,50,49,34,58,50,32,73,80,48,96,76,87,50,53,56,84,76,44,85,50,58,42,71,90,51,99,74,47,79,30,49,22,26,50,98,88,39,84,44,35,37,36,46,54,42,30,50,41,79,93,79,73,42,44,34,32,48,64,53,59,44,74,92,68,59,49,90,87,61,82,70,45,71,58,73,115

Secondary structure (DSSP, 8-state):
-BPPHHHHHHHHHHTTSSS-PPPP--SSB---SSS--EEEEETTEEEEEEEEEEEETTTTEEEEEEEE-GGG-STT---EE---

pLDDT: mean 97.4, std 1.5, range [91.5, 98.81]

Radius of gyration: 13.04 Å; Cα contacts (8 Å, |Δi|>4): 135; chains: 1; bounding box: 29×32×33 Å